Protein AF-A0A1F4PI85-F1 (afdb_monomer_lite)

pLDDT: mean 72.03, std 13.98, range [40.0, 90.88]

Foldseek 3Di:
DDWDDWDDDPFKMWTWAFPDPDPDADQQGWTWTWMAGPNDIDTQAIGGNVVVVVVLLVQLVCQLVVVAADDPVDPDDPQVVVQVPVVDDDDFWDWDQDPVRDTGIHGWDWHPCPPDVPQKIWTW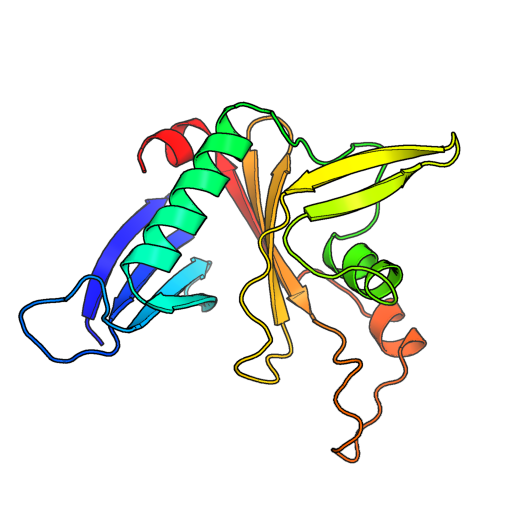GHHDQWIKIWIWGHDPPPVPPDDDPDDPVNCVVPTDTPDIDTHGSVSSVVD

Sequence (175 aa):
MKNILSLKHNNFEIIFKSESYSSQISLYDDINIILIYENTEYLLSRDCFQYNLYALRDLLNEAINNNSVFPYSIKKNIGIIWNEIVQEVVSGKLQIEQELGFIEEFILWESPGNISPNVTTTWLYNDKDNIIFEVTPNYDHYMIRQEIKMDYGKFIENYASIIKVEMPKDIAILW

Structure (mmCIF, N/CA/C/O backbone):
data_AF-A0A1F4PI85-F1
#
_entry.id   AF-A0A1F4PI85-F1
#
loop_
_atom_site.group_PDB
_atom_site.id
_atom_site.type_symbol
_atom_site.label_atom_id
_atom_site.label_alt_id
_atom_site.label_comp_id
_atom_site.label_asym_id
_atom_site.label_entity_id
_atom_site.label_seq_id
_atom_site.pdbx_PDB_ins_code
_atom_site.Cartn_x
_atom_site.Cartn_y
_atom_site.Cartn_z
_atom_site.occupancy
_atom_site.B_iso_or_equiv
_atom_site.auth_seq_id
_atom_site.auth_comp_id
_atom_site.auth_asym_id
_atom_site.auth_atom_id
_atom_site.pdbx_PDB_model_num
ATOM 1 N N . MET A 1 1 ? 4.453 -16.695 14.851 1.00 69.44 1 MET A N 1
ATOM 2 C CA . MET A 1 1 ? 4.031 -15.312 14.547 1.00 69.44 1 MET A CA 1
ATOM 3 C C . MET A 1 1 ? 2.803 -14.973 15.367 1.00 69.44 1 MET A C 1
ATOM 5 O O . MET A 1 1 ? 1.948 -15.838 15.540 1.00 69.44 1 MET A O 1
ATOM 9 N N . LYS A 1 2 ? 2.738 -13.752 15.896 1.00 77.94 2 LYS A N 1
ATOM 10 C CA . LYS A 1 2 ? 1.661 -13.286 16.780 1.00 77.94 2 LYS A CA 1
ATOM 11 C C . LYS A 1 2 ? 1.062 -11.998 16.219 1.00 77.94 2 LYS A C 1
ATOM 13 O O . LYS A 1 2 ? 1.815 -11.089 15.877 1.00 77.94 2 LYS A O 1
ATOM 18 N N . ASN A 1 3 ? -0.267 -11.918 16.159 1.00 80.56 3 ASN A N 1
ATOM 19 C CA . ASN A 1 3 ? -0.965 -10.679 15.814 1.00 80.56 3 ASN A CA 1
ATOM 20 C C . ASN A 1 3 ? -0.842 -9.702 16.988 1.00 80.56 3 ASN A C 1
ATOM 22 O O . ASN A 1 3 ? -1.133 -10.056 18.133 1.00 80.56 3 ASN A O 1
ATOM 26 N N . ILE A 1 4 ? -0.372 -8.497 16.694 1.00 82.19 4 ILE A N 1
ATOM 27 C CA . ILE A 1 4 ? -0.122 -7.438 17.674 1.00 82.19 4 ILE A CA 1
ATOM 28 C C . ILE A 1 4 ? -1.312 -6.484 17.701 1.00 82.19 4 ILE A C 1
ATOM 30 O O . ILE A 1 4 ? -1.837 -6.165 18.763 1.00 82.19 4 ILE A O 1
ATOM 34 N N . LEU A 1 5 ? -1.728 -6.058 16.510 1.00 83.50 5 LEU A N 1
ATOM 35 C CA . LEU A 1 5 ? -2.784 -5.091 16.242 1.00 83.50 5 LEU A CA 1
ATOM 36 C C . LEU A 1 5 ? -3.481 -5.509 14.948 1.00 83.50 5 LEU A C 1
ATOM 38 O O . LEU A 1 5 ? -2.832 -6.040 14.042 1.00 83.50 5 LEU A O 1
ATOM 42 N N . SER A 1 6 ? -4.784 -5.268 14.863 1.00 86.56 6 SER A N 1
ATOM 43 C CA . SER A 1 6 ? -5.575 -5.538 13.664 1.00 86.56 6 SER A CA 1
ATOM 44 C C . SER A 1 6 ? -6.663 -4.485 13.490 1.00 86.56 6 SER A C 1
ATOM 46 O O . SER A 1 6 ? -7.415 -4.232 14.433 1.00 86.56 6 SER A O 1
ATOM 48 N N . LEU A 1 7 ? -6.802 -3.945 12.283 1.00 84.12 7 LEU A N 1
ATOM 49 C CA . LEU A 1 7 ? -7.991 -3.214 11.857 1.00 84.12 7 LEU A CA 1
ATOM 50 C C . LEU A 1 7 ? -8.777 -4.083 10.907 1.00 84.12 7 LEU A C 1
ATOM 52 O O . LEU A 1 7 ? -8.270 -4.436 9.849 1.00 84.12 7 LEU A O 1
ATOM 56 N N . LYS A 1 8 ? -10.035 -4.334 11.245 1.00 86.69 8 LYS A N 1
ATOM 57 C CA . LYS A 1 8 ? -10.955 -5.052 10.379 1.00 86.69 8 LYS A CA 1
ATOM 58 C C . LYS A 1 8 ? -12.027 -4.112 9.852 1.00 86.69 8 LYS A C 1
ATOM 60 O O . LYS A 1 8 ? -12.729 -3.466 10.627 1.00 86.69 8 LYS A O 1
ATOM 65 N N . HIS A 1 9 ? -12.180 -4.094 8.539 1.00 84.75 9 HIS A N 1
ATOM 66 C CA . HIS A 1 9 ? -13.290 -3.474 7.837 1.00 84.75 9 HIS A CA 1
ATOM 67 C C . HIS A 1 9 ? -13.980 -4.532 6.967 1.00 84.75 9 HIS A C 1
ATOM 69 O O . HIS A 1 9 ? -13.388 -5.559 6.660 1.00 84.75 9 HIS A O 1
ATOM 75 N N . ASN A 1 10 ? -15.239 -4.311 6.583 1.00 82.19 10 ASN A N 1
ATOM 76 C CA . ASN A 1 10 ? -16.129 -5.325 5.991 1.00 82.19 10 ASN A CA 1
ATOM 77 C C . ASN A 1 10 ? -15.481 -6.232 4.926 1.00 82.19 10 ASN A C 1
ATOM 79 O O . ASN A 1 10 ? -15.802 -7.417 4.874 1.00 82.19 10 ASN A O 1
ATOM 83 N N . ASN A 1 11 ? -14.553 -5.690 4.129 1.00 86.06 11 ASN A N 1
ATOM 84 C CA . ASN A 1 11 ? -13.921 -6.393 3.015 1.00 86.06 11 ASN A CA 1
ATOM 85 C C . ASN A 1 11 ? -12.403 -6.593 3.166 1.00 86.06 11 ASN A C 1
ATOM 87 O O . ASN A 1 11 ? -11.806 -7.247 2.316 1.00 86.06 11 ASN A O 1
ATOM 91 N N . PHE A 1 12 ? -11.763 -6.048 4.206 1.00 89.25 12 PHE A N 1
ATOM 92 C CA . PHE A 1 12 ? -10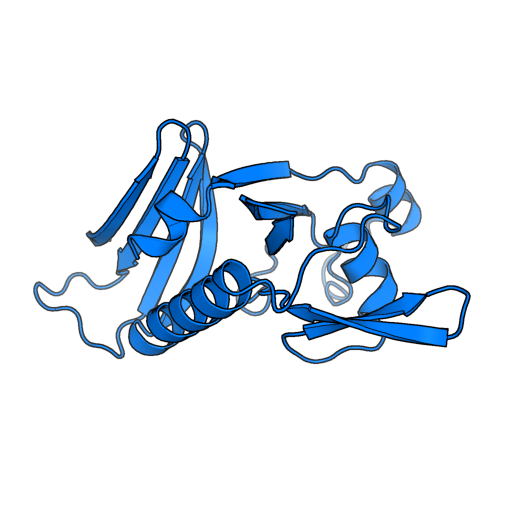.317 -6.173 4.393 1.00 89.25 12 PHE A CA 1
ATOM 93 C C . PHE A 1 12 ? -9.895 -6.126 5.864 1.00 89.25 12 PHE A C 1
ATOM 95 O O . PHE A 1 12 ? -10.607 -5.617 6.728 1.00 89.25 12 PHE A O 1
ATOM 102 N N . GLU A 1 13 ? -8.696 -6.615 6.151 1.00 90.88 13 GLU A N 1
ATOM 103 C CA . GLU A 1 13 ? -8.066 -6.484 7.460 1.00 90.88 13 GLU A CA 1
ATOM 104 C C . GLU A 1 13 ? -6.613 -6.037 7.307 1.00 90.88 13 GLU A C 1
ATOM 106 O O . GLU A 1 13 ? -5.908 -6.551 6.452 1.00 90.88 13 GLU A O 1
ATOM 111 N N . ILE A 1 14 ? -6.141 -5.101 8.124 1.00 87.19 14 ILE A N 1
ATOM 112 C CA . ILE A 1 14 ? -4.718 -4.755 8.207 1.00 87.19 14 ILE A CA 1
ATOM 113 C C . ILE A 1 14 ? -4.193 -5.266 9.541 1.00 87.19 14 ILE A C 1
ATOM 115 O O . ILE A 1 14 ? -4.725 -4.902 10.588 1.00 87.19 14 ILE A O 1
ATOM 119 N N . ILE A 1 15 ? -3.153 -6.097 9.514 1.00 89.94 15 ILE A N 1
ATOM 120 C CA . ILE A 1 15 ? -2.596 -6.769 10.690 1.00 89.94 15 ILE A CA 1
ATOM 121 C C . ILE A 1 15 ? -1.117 -6.436 10.843 1.00 89.94 15 ILE A C 1
ATOM 123 O O . ILE A 1 15 ? -0.334 -6.581 9.908 1.00 89.94 15 ILE A O 1
ATOM 127 N N . PHE A 1 16 ? -0.721 -6.102 12.067 1.00 87.81 16 PHE A N 1
ATOM 128 C CA . PHE A 1 16 ? 0.671 -6.126 12.499 1.00 87.81 16 PHE A CA 1
ATOM 129 C C . PHE A 1 16 ? 0.996 -7.523 13.021 1.00 87.81 16 PHE A C 1
ATOM 131 O O . PHE A 1 16 ? 0.460 -7.941 14.054 1.00 87.81 16 PHE A O 1
ATOM 138 N N . LYS A 1 17 ? 1.865 -8.261 12.330 1.00 89.06 17 LYS A N 1
ATOM 139 C CA . LYS A 1 17 ? 2.332 -9.585 12.755 1.00 89.06 17 LYS A CA 1
ATOM 140 C C . LYS A 1 17 ? 3.784 -9.507 13.210 1.00 89.06 17 LYS A C 1
ATOM 142 O O . LYS A 1 17 ? 4.655 -9.145 12.427 1.00 89.06 17 LYS A O 1
ATOM 147 N N . SER A 1 18 ? 4.054 -9.898 14.454 1.00 85.88 18 SER A N 1
ATOM 148 C CA . SER A 1 18 ? 5.431 -10.071 14.928 1.00 85.88 18 SER A CA 1
ATOM 149 C C . SER A 1 18 ? 5.986 -11.420 14.483 1.00 85.88 18 SER A C 1
ATOM 151 O O . SER A 1 18 ? 5.313 -12.456 14.609 1.00 85.88 18 SER A O 1
ATOM 153 N N . GLU A 1 19 ? 7.236 -11.411 14.019 1.00 78.69 19 GLU A N 1
ATOM 154 C CA . GLU A 1 19 ? 8.031 -12.626 13.810 1.00 78.69 19 GLU A CA 1
ATOM 155 C C . GLU A 1 19 ? 8.578 -13.184 15.137 1.00 78.69 19 GLU A C 1
ATOM 157 O O . GLU A 1 19 ? 8.889 -14.374 15.225 1.00 78.69 19 GLU A O 1
ATOM 162 N N . SER A 1 20 ? 8.612 -12.366 16.196 1.00 75.56 20 SER A N 1
ATOM 163 C CA . SER A 1 20 ? 9.058 -12.759 17.533 1.00 75.56 20 SER A CA 1
ATOM 164 C C . SER 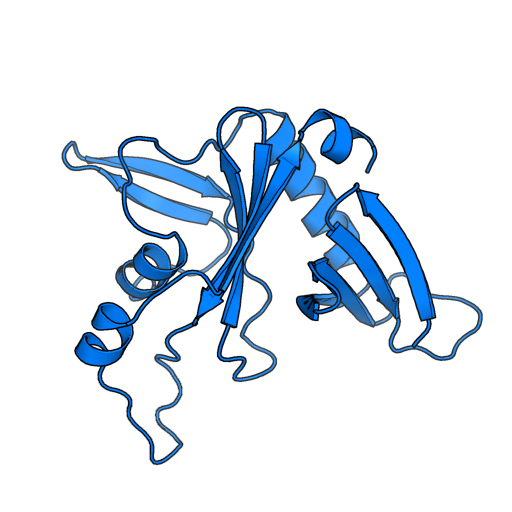A 1 20 ? 8.082 -13.729 18.210 1.00 75.56 20 SER A C 1
ATOM 166 O O . SER A 1 20 ? 6.857 -13.603 18.122 1.00 75.56 20 SER A O 1
ATOM 168 N N . TYR A 1 21 ? 8.644 -14.700 18.933 1.00 67.19 21 TYR A N 1
ATOM 169 C CA . TYR A 1 21 ? 7.909 -15.630 19.802 1.00 67.19 21 TYR A CA 1
ATOM 170 C C . TYR A 1 21 ? 7.883 -15.170 21.268 1.00 67.19 21 TYR A C 1
ATOM 172 O O . TYR A 1 21 ? 7.335 -15.867 22.124 1.00 67.19 21 TYR A O 1
ATOM 180 N N . SER A 1 22 ? 8.476 -14.010 21.567 1.00 75.62 22 SER A N 1
ATOM 181 C CA . SER A 1 22 ? 8.451 -13.419 22.903 1.00 75.62 22 SER A CA 1
ATOM 182 C C . SER A 1 22 ? 7.023 -13.052 23.321 1.00 75.62 22 SER A C 1
ATOM 184 O O . SER A 1 22 ? 6.183 -12.647 22.513 1.00 75.62 22 SER A O 1
ATOM 186 N N . SER A 1 23 ? 6.737 -13.167 24.619 1.00 72.38 23 SER A N 1
ATOM 187 C CA . SER A 1 23 ? 5.470 -12.707 25.194 1.00 72.38 23 SER A CA 1
ATOM 188 C C . SER A 1 23 ? 5.344 -11.179 25.171 1.00 72.38 23 SER A C 1
ATOM 190 O O . SER A 1 23 ? 4.223 -10.668 25.097 1.00 72.38 23 SER A O 1
ATOM 192 N N . GLN A 1 24 ? 6.480 -10.475 25.181 1.00 80.44 24 GLN A N 1
ATOM 193 C CA . GLN A 1 24 ? 6.602 -9.020 25.115 1.00 80.44 24 GLN A CA 1
ATOM 194 C C . GLN A 1 24 ? 7.237 -8.611 23.787 1.00 80.44 24 GLN A C 1
ATOM 196 O O . GLN A 1 24 ? 8.265 -9.169 23.405 1.00 80.44 24 GLN A O 1
ATOM 201 N N . ILE A 1 25 ? 6.621 -7.643 23.113 1.00 81.62 25 ILE A N 1
ATOM 202 C CA . ILE A 1 25 ? 7.111 -7.084 21.852 1.00 81.62 25 ILE A CA 1
ATOM 203 C C . ILE A 1 25 ? 7.834 -5.774 22.162 1.00 81.62 25 ILE A C 1
ATOM 205 O O . ILE A 1 25 ? 7.272 -4.894 22.818 1.00 81.62 25 ILE A O 1
ATOM 209 N N . SER A 1 26 ? 9.075 -5.662 21.703 1.00 86.38 26 SER A N 1
ATOM 210 C CA . SER A 1 26 ? 9.877 -4.442 21.756 1.00 86.38 26 SER A CA 1
ATOM 211 C C . SER A 1 26 ? 9.549 -3.521 20.579 1.00 86.38 26 SER A C 1
ATOM 213 O O . SER A 1 26 ? 9.180 -3.974 19.499 1.00 86.38 26 SER A O 1
ATOM 215 N N . LEU A 1 27 ? 9.759 -2.214 20.753 1.00 84.44 27 LEU A N 1
ATOM 216 C CA . LEU A 1 27 ? 9.673 -1.231 19.663 1.00 84.44 27 LEU A CA 1
ATOM 217 C C . LEU A 1 27 ? 10.681 -1.495 18.533 1.00 84.44 27 LEU A C 1
ATOM 219 O O . LEU A 1 27 ? 10.476 -1.038 17.412 1.00 84.44 27 LEU A O 1
ATOM 223 N N . TYR A 1 28 ? 11.750 -2.232 18.834 1.00 85.88 28 TYR A N 1
ATOM 224 C CA . TYR A 1 28 ? 12.803 -2.603 17.892 1.00 85.88 28 TYR A CA 1
ATOM 225 C C . TYR A 1 28 ? 12.612 -3.999 17.290 1.00 85.88 28 TYR A C 1
ATOM 227 O O . TYR A 1 28 ? 13.454 -4.429 16.509 1.00 85.88 28 TYR A O 1
ATOM 235 N N . ASP A 1 29 ? 11.545 -4.716 17.656 1.00 86.38 29 ASP A N 1
ATOM 236 C CA . ASP A 1 29 ? 11.270 -6.024 17.066 1.00 86.38 29 ASP A CA 1
ATOM 237 C C . ASP A 1 29 ? 10.777 -5.858 15.630 1.00 86.38 29 ASP A C 1
ATOM 239 O O . ASP A 1 29 ? 9.930 -5.004 15.355 1.00 86.38 29 ASP A O 1
ATOM 243 N N . ASP A 1 30 ? 11.258 -6.722 14.738 1.00 85.81 30 ASP A N 1
ATOM 244 C CA . ASP A 1 30 ? 10.767 -6.808 13.368 1.00 85.81 30 ASP A CA 1
ATOM 245 C C . ASP A 1 30 ? 9.308 -7.267 13.333 1.00 85.81 30 ASP A C 1
ATOM 247 O O . ASP A 1 30 ? 8.886 -8.235 13.989 1.00 85.81 30 ASP A O 1
ATOM 251 N N . ILE A 1 31 ? 8.533 -6.568 12.515 1.00 86.69 31 ILE A N 1
ATOM 252 C CA . ILE A 1 31 ? 7.128 -6.852 12.285 1.00 86.69 31 ILE A CA 1
ATOM 253 C C . ILE A 1 31 ? 6.796 -6.734 10.801 1.00 86.69 31 ILE A C 1
ATOM 255 O O . ILE A 1 31 ? 7.418 -5.985 10.046 1.00 86.69 31 ILE A O 1
ATOM 259 N N . ASN A 1 32 ? 5.745 -7.441 10.416 1.00 86.31 32 ASN A N 1
ATOM 260 C CA . ASN A 1 32 ? 5.127 -7.319 9.111 1.00 86.31 32 ASN A CA 1
ATOM 261 C C . ASN A 1 32 ? 3.800 -6.575 9.264 1.00 86.31 32 ASN A C 1
ATOM 263 O O . ASN A 1 32 ? 2.986 -6.939 10.117 1.00 86.31 32 ASN A O 1
ATOM 267 N N . ILE A 1 33 ? 3.566 -5.566 8.429 1.00 84.44 33 ILE A N 1
ATOM 268 C CA . ILE A 1 33 ? 2.227 -5.027 8.188 1.00 84.44 33 ILE A CA 1
ATOM 269 C C . ILE A 1 33 ? 1.650 -5.817 7.013 1.00 84.44 33 ILE A C 1
ATOM 271 O O . ILE A 1 33 ? 2.271 -5.901 5.954 1.00 84.44 33 ILE A O 1
ATOM 275 N N . ILE A 1 34 ? 0.481 -6.420 7.203 1.00 86.94 34 ILE A N 1
ATOM 276 C CA . ILE A 1 34 ? -0.160 -7.306 6.228 1.00 86.94 34 ILE A CA 1
ATOM 277 C C . ILE A 1 34 ? -1.574 -6.816 5.952 1.00 86.94 34 ILE A C 1
ATOM 279 O O . ILE A 1 34 ? -2.327 -6.583 6.891 1.00 86.94 34 ILE A O 1
ATOM 283 N N . LEU A 1 35 ? -1.944 -6.722 4.678 1.00 86.25 35 LEU A N 1
ATOM 284 C CA . LEU A 1 35 ? -3.321 -6.555 4.228 1.00 86.25 35 LEU A CA 1
ATOM 285 C C . LEU A 1 35 ? -3.910 -7.931 3.925 1.00 86.25 35 LEU A C 1
ATOM 287 O O . LEU A 1 35 ? -3.357 -8.687 3.134 1.00 86.25 35 LEU A O 1
ATOM 291 N N . ILE A 1 36 ? -5.042 -8.250 4.531 1.00 89.38 36 ILE A N 1
ATOM 292 C CA . ILE A 1 36 ? -5.861 -9.406 4.199 1.00 89.38 36 ILE A CA 1
ATOM 293 C C . ILE A 1 36 ? -7.052 -8.914 3.393 1.00 89.38 36 ILE A C 1
ATOM 295 O O . ILE A 1 36 ? -7.860 -8.133 3.890 1.00 89.38 36 ILE A O 1
ATOM 299 N N . TYR A 1 37 ? -7.178 -9.399 2.166 1.00 88.94 37 TYR A N 1
ATOM 300 C CA . TYR A 1 37 ? -8.310 -9.124 1.287 1.00 88.94 37 TYR A CA 1
ATOM 301 C C . TYR A 1 37 ? -8.750 -10.436 0.641 1.00 88.94 37 TYR A C 1
ATOM 303 O O . TYR A 1 37 ? -7.909 -11.186 0.147 1.00 88.94 37 TYR A O 1
ATOM 311 N N . GLU A 1 38 ? -10.044 -10.758 0.713 1.00 88.44 38 GLU A N 1
ATOM 312 C CA . GLU A 1 38 ? -10.606 -12.015 0.180 1.00 88.44 38 GLU A CA 1
ATOM 313 C C . GLU A 1 38 ? -9.844 -13.287 0.625 1.00 88.44 38 GLU A C 1
ATOM 315 O O . GLU A 1 38 ? -9.638 -14.222 -0.143 1.00 88.44 38 GLU A O 1
ATOM 320 N N . ASN A 1 39 ? -9.418 -13.334 1.894 1.00 85.94 39 ASN A N 1
ATOM 321 C CA . ASN A 1 39 ? -8.601 -14.410 2.488 1.00 85.94 39 ASN A CA 1
ATOM 322 C C . ASN A 1 39 ? -7.180 -14.564 1.909 1.00 85.94 39 ASN A C 1
ATOM 324 O O . ASN A 1 39 ? -6.522 -15.569 2.177 1.00 85.94 39 ASN A O 1
ATOM 328 N N . THR A 1 40 ? -6.692 -13.582 1.153 1.00 87.00 40 THR A N 1
ATOM 329 C CA . THR A 1 40 ? -5.311 -13.534 0.658 1.00 87.00 40 THR A CA 1
ATOM 330 C C . THR A 1 40 ? -4.510 -12.510 1.453 1.00 87.00 40 THR A C 1
ATOM 332 O O . THR A 1 40 ? -5.003 -11.415 1.716 1.00 87.00 40 THR A O 1
ATOM 335 N N . GLU A 1 41 ? -3.287 -12.869 1.846 1.00 87.19 41 GLU A N 1
ATOM 336 C CA . GLU A 1 41 ? -2.372 -11.988 2.577 1.00 87.19 41 GLU A CA 1
ATOM 337 C C . GLU A 1 41 ? -1.405 -11.282 1.620 1.00 87.19 41 GLU A C 1
ATOM 339 O O . GLU A 1 41 ? -0.721 -11.929 0.827 1.00 87.19 41 GLU A O 1
ATOM 344 N N . TYR A 1 42 ? -1.307 -9.962 1.748 1.00 83.50 42 TYR A N 1
ATOM 345 C CA . TYR A 1 42 ? -0.399 -9.104 0.996 1.00 83.50 42 TYR A CA 1
ATOM 346 C C . TYR A 1 42 ? 0.527 -8.372 1.967 1.00 83.50 42 TYR A C 1
ATOM 348 O O . TYR A 1 42 ? 0.067 -7.735 2.918 1.00 83.50 42 TYR A O 1
ATOM 356 N N . LEU A 1 43 ? 1.839 -8.462 1.745 1.00 79.31 43 LEU A N 1
ATOM 357 C CA . LEU A 1 43 ? 2.822 -7.755 2.563 1.00 79.31 43 LEU A CA 1
ATOM 358 C C . LEU A 1 43 ? 2.811 -6.264 2.209 1.00 79.31 43 LEU A C 1
ATOM 360 O O . LEU A 1 43 ? 3.163 -5.879 1.096 1.00 79.31 43 LEU A O 1
ATOM 364 N N . LEU A 1 44 ? 2.436 -5.435 3.180 1.00 76.44 44 LEU A N 1
ATOM 365 C CA . LEU A 1 44 ? 2.468 -3.982 3.061 1.00 76.44 44 LEU A CA 1
ATOM 366 C C . LEU A 1 44 ? 3.840 -3.424 3.435 1.00 76.44 44 LEU A C 1
ATOM 368 O O . LEU A 1 44 ? 4.352 -2.552 2.752 1.00 76.44 44 LEU A O 1
ATOM 372 N N . SER A 1 45 ? 4.452 -3.919 4.511 1.00 77.00 45 SER A N 1
ATOM 373 C CA . SER A 1 45 ? 5.814 -3.534 4.889 1.00 77.00 45 SER A CA 1
ATOM 374 C C . SER A 1 45 ? 6.426 -4.500 5.886 1.00 77.00 45 SER A C 1
ATOM 376 O O . SER A 1 45 ? 5.711 -5.195 6.609 1.00 77.00 45 SER A O 1
ATOM 378 N N . ARG A 1 46 ? 7.758 -4.507 5.928 1.00 79.88 46 ARG A N 1
ATOM 379 C CA . ARG A 1 46 ? 8.577 -5.223 6.895 1.00 79.88 46 ARG A CA 1
ATOM 380 C C . ARG A 1 46 ? 9.669 -4.295 7.410 1.00 79.88 46 ARG A C 1
ATOM 382 O O . ARG A 1 46 ? 10.523 -3.870 6.642 1.00 79.88 46 ARG A O 1
ATOM 389 N N . ASP A 1 47 ? 9.629 -4.019 8.703 1.00 80.44 47 ASP A N 1
ATOM 390 C CA . ASP A 1 47 ? 10.602 -3.190 9.422 1.00 80.44 47 ASP A CA 1
ATOM 391 C C . ASP A 1 47 ? 10.370 -3.381 10.930 1.00 80.44 47 ASP A C 1
ATOM 393 O O . ASP A 1 47 ? 9.414 -4.052 11.345 1.00 80.44 47 ASP A O 1
ATOM 397 N N . CYS A 1 48 ? 11.198 -2.767 11.765 1.00 85.31 48 CYS A N 1
ATOM 398 C CA . CYS A 1 48 ? 10.968 -2.741 13.195 1.00 85.31 48 CYS A CA 1
ATOM 399 C C . CYS A 1 48 ? 9.674 -1.989 13.547 1.00 85.31 48 CYS A C 1
ATOM 401 O O . CYS A 1 48 ? 9.213 -1.083 12.839 1.00 85.31 48 CYS A O 1
ATOM 403 N N . PHE A 1 49 ? 9.078 -2.378 14.672 1.00 85.12 49 PHE A N 1
ATOM 404 C CA . PHE A 1 49 ? 7.737 -1.957 15.063 1.00 85.12 49 PHE A CA 1
ATOM 405 C C . PHE A 1 49 ? 7.555 -0.442 15.087 1.00 85.12 49 PHE A C 1
ATOM 407 O O . PHE A 1 49 ? 6.589 0.063 14.514 1.00 85.12 49 PHE A O 1
ATOM 414 N N . GLN A 1 50 ? 8.491 0.294 15.683 1.00 84.62 50 GLN A N 1
ATOM 415 C CA . GLN A 1 50 ? 8.390 1.750 15.746 1.00 84.62 50 GLN A CA 1
ATOM 416 C C . GLN A 1 50 ? 8.384 2.413 14.361 1.00 84.62 50 GLN A C 1
ATOM 418 O O . GLN A 1 50 ? 7.585 3.320 14.146 1.00 84.62 50 GLN A O 1
ATOM 423 N N . TYR A 1 51 ? 9.226 1.968 13.417 1.00 80.44 51 TYR A N 1
ATOM 424 C CA . TYR A 1 51 ? 9.309 2.602 12.098 1.00 80.44 51 TYR A CA 1
ATOM 425 C C . TYR A 1 51 ? 8.049 2.332 11.295 1.00 80.44 51 TYR A C 1
ATOM 427 O O . TYR A 1 51 ? 7.456 3.267 10.767 1.00 80.44 51 TYR A O 1
ATOM 435 N N . ASN A 1 52 ? 7.586 1.084 11.287 1.00 79.88 52 ASN A N 1
ATOM 436 C CA . ASN A 1 52 ? 6.346 0.716 10.617 1.00 79.88 52 ASN A CA 1
ATOM 437 C C . ASN A 1 52 ? 5.128 1.446 11.193 1.00 79.88 52 ASN A C 1
ATOM 439 O O . ASN A 1 52 ? 4.275 1.909 10.437 1.00 79.88 52 ASN A O 1
ATOM 443 N N . LEU A 1 53 ? 5.056 1.590 12.519 1.00 81.69 53 LEU A N 1
ATOM 444 C CA . LEU A 1 53 ? 3.967 2.313 13.167 1.00 81.69 53 LEU A CA 1
ATOM 445 C C . LEU A 1 53 ? 3.988 3.806 12.816 1.00 81.69 53 LEU A C 1
ATOM 447 O O . LEU A 1 53 ? 2.951 4.357 12.452 1.00 81.69 53 LEU A O 1
ATOM 451 N N . TYR A 1 54 ? 5.149 4.462 12.911 1.00 78.94 54 TYR A N 1
ATOM 452 C CA . TYR A 1 54 ? 5.263 5.887 12.597 1.00 78.94 54 TYR A CA 1
ATOM 453 C C . TYR A 1 54 ? 5.043 6.170 11.113 1.00 78.94 54 TYR A C 1
ATOM 455 O O . TYR A 1 54 ? 4.281 7.077 10.797 1.00 78.94 54 TYR A O 1
ATOM 463 N N . ALA A 1 55 ? 5.626 5.368 10.219 1.00 75.19 55 ALA A N 1
ATOM 464 C CA . ALA A 1 55 ? 5.455 5.531 8.780 1.00 75.19 55 ALA A CA 1
ATOM 465 C C . ALA A 1 55 ? 3.983 5.408 8.373 1.00 75.19 55 ALA A C 1
ATOM 467 O O . ALA A 1 55 ? 3.470 6.278 7.674 1.00 75.19 55 ALA A O 1
ATOM 468 N N . LEU A 1 56 ? 3.282 4.375 8.858 1.00 78.19 56 LEU A N 1
ATOM 469 C CA . LEU A 1 56 ? 1.868 4.185 8.543 1.00 78.19 56 LEU A CA 1
ATOM 470 C C . LEU A 1 56 ? 1.001 5.298 9.145 1.00 78.19 56 LEU A C 1
ATOM 472 O O . LEU A 1 56 ? 0.142 5.833 8.453 1.00 78.19 56 LEU A O 1
ATOM 476 N N . ARG A 1 57 ? 1.257 5.712 10.392 1.00 81.44 57 ARG A N 1
ATOM 477 C CA . ARG A 1 57 ? 0.553 6.842 11.019 1.00 81.44 57 ARG A CA 1
ATOM 478 C C . ARG A 1 57 ? 0.727 8.137 10.225 1.00 81.44 57 ARG A C 1
ATOM 480 O O . ARG A 1 57 ? -0.255 8.827 9.968 1.00 81.44 57 ARG A O 1
ATOM 487 N N . ASP A 1 58 ? 1.962 8.499 9.895 1.00 76.94 58 ASP A N 1
ATOM 488 C CA . ASP A 1 58 ? 2.268 9.775 9.241 1.00 76.94 58 ASP A CA 1
ATOM 489 C C . ASP A 1 58 ? 1.624 9.829 7.854 1.00 76.94 58 ASP A C 1
ATOM 491 O O . ASP A 1 58 ? 0.958 10.802 7.511 1.00 76.94 58 ASP A O 1
ATOM 495 N N . LEU A 1 59 ? 1.685 8.719 7.130 1.00 72.75 59 LEU A N 1
ATOM 496 C CA . LEU A 1 59 ? 1.034 8.551 5.842 1.00 72.75 59 LEU A CA 1
ATOM 497 C C . LEU A 1 59 ? -0.497 8.605 5.915 1.00 72.75 59 LEU A C 1
ATOM 499 O O . LEU A 1 59 ? -1.123 9.294 5.109 1.00 72.75 59 LEU A O 1
ATOM 503 N N . LEU A 1 60 ? -1.118 7.916 6.879 1.00 78.44 60 LEU A N 1
ATOM 504 C CA . LEU A 1 60 ? -2.564 8.010 7.088 1.00 78.44 60 LEU A CA 1
ATOM 505 C C . LEU A 1 60 ? -2.964 9.450 7.421 1.00 78.44 60 LEU A C 1
ATOM 507 O O . LEU A 1 60 ? -3.926 9.957 6.851 1.00 78.44 60 LEU A O 1
ATOM 511 N N . ASN A 1 61 ? -2.200 10.140 8.270 1.00 79.06 61 ASN A N 1
ATOM 512 C CA . ASN A 1 61 ? -2.442 11.543 8.601 1.00 79.06 61 ASN A CA 1
ATOM 513 C C . ASN A 1 61 ? -2.333 12.456 7.377 1.00 79.06 61 ASN A C 1
ATOM 515 O O . ASN A 1 61 ? -3.181 13.330 7.186 1.00 79.06 61 ASN A O 1
ATOM 519 N N . GLU A 1 62 ? -1.313 12.286 6.543 1.00 73.62 62 GLU A N 1
ATOM 520 C CA . GLU A 1 62 ? -1.163 13.085 5.326 1.00 73.62 62 GLU A CA 1
ATOM 521 C C . GLU A 1 62 ? -2.301 12.811 4.326 1.00 73.62 62 GLU A C 1
ATOM 523 O O . GLU A 1 62 ? -2.850 13.753 3.742 1.00 73.62 62 GLU A O 1
ATOM 528 N N . ALA A 1 63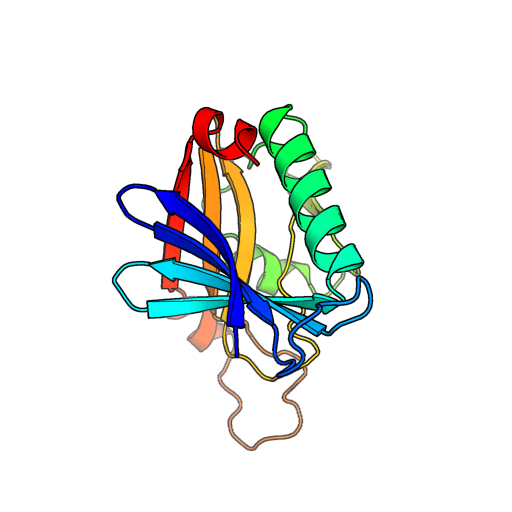 ? -2.725 11.549 4.198 1.00 72.06 63 ALA A N 1
ATOM 529 C CA . ALA A 1 63 ? -3.853 11.148 3.362 1.00 72.06 63 ALA A CA 1
ATOM 530 C C . ALA A 1 63 ? -5.199 11.697 3.878 1.00 72.06 63 ALA A C 1
ATOM 532 O O . ALA A 1 63 ? -5.988 12.237 3.099 1.00 72.06 63 ALA A O 1
ATOM 533 N N . ILE A 1 64 ? -5.458 11.627 5.188 1.00 77.50 64 ILE A N 1
ATOM 534 C CA . ILE A 1 64 ? -6.670 12.172 5.824 1.00 77.50 64 ILE A CA 1
ATOM 535 C C . ILE A 1 64 ? -6.763 13.684 5.599 1.00 77.50 64 ILE A C 1
ATOM 537 O O . ILE A 1 64 ? -7.828 14.193 5.246 1.00 77.50 64 ILE A O 1
ATOM 541 N N . ASN A 1 65 ? -5.645 14.400 5.738 1.00 77.06 65 ASN A N 1
ATOM 542 C CA . ASN A 1 65 ? -5.602 15.859 5.631 1.00 77.06 65 ASN A CA 1
ATOM 543 C C . ASN A 1 65 ? -5.600 16.389 4.184 1.00 77.06 65 ASN A C 1
ATOM 545 O O . ASN A 1 65 ? -5.406 17.583 3.981 1.00 77.06 65 ASN A O 1
ATOM 549 N N . ASN A 1 66 ? -5.860 15.541 3.178 1.00 65.62 66 ASN A N 1
ATOM 550 C CA . ASN A 1 66 ? -5.944 15.920 1.759 1.00 65.62 66 ASN A CA 1
ATOM 551 C C . ASN A 1 66 ? -4.682 16.563 1.172 1.00 65.62 66 ASN A C 1
ATOM 553 O O . ASN A 1 66 ? -4.742 17.152 0.094 1.00 65.62 66 ASN A O 1
ATOM 557 N N . ASN A 1 67 ? -3.527 16.406 1.815 1.00 60.69 67 ASN A N 1
ATOM 558 C CA . ASN A 1 67 ? -2.293 17.027 1.338 1.00 60.69 67 ASN A CA 1
ATOM 559 C C . ASN A 1 67 ? -1.738 16.360 0.064 1.00 60.69 67 ASN A C 1
ATOM 561 O O . ASN A 1 67 ? -0.770 16.853 -0.508 1.00 60.69 67 ASN A O 1
ATOM 565 N N . SER A 1 68 ? -2.312 15.237 -0.385 1.00 59.28 68 SER A N 1
ATOM 566 C CA . SER A 1 68 ? -1.826 14.473 -1.544 1.00 59.28 68 SER A CA 1
ATOM 567 C C . SER A 1 68 ? -2.935 13.631 -2.185 1.00 59.28 68 SER A C 1
ATOM 569 O O . SER A 1 68 ? -2.991 12.422 -1.979 1.00 59.28 68 SER A O 1
ATOM 571 N N . VAL A 1 69 ? -3.856 14.261 -2.920 1.00 64.44 69 VAL A N 1
ATOM 572 C CA . VAL A 1 69 ? -4.890 13.553 -3.705 1.00 64.44 69 VAL A CA 1
ATOM 573 C C . VAL A 1 69 ? -4.301 13.104 -5.043 1.00 64.44 69 VAL A C 1
ATOM 575 O O . VAL A 1 69 ? -3.623 13.887 -5.705 1.00 64.44 69 VAL A O 1
ATOM 578 N N . PHE A 1 70 ? -4.586 11.869 -5.460 1.00 67.75 70 PHE A N 1
ATOM 579 C CA . PHE A 1 70 ? -4.161 11.357 -6.756 1.00 67.75 70 PHE A CA 1
ATOM 580 C C . PHE A 1 70 ? -4.787 12.185 -7.896 1.00 67.75 70 PHE A C 1
ATOM 582 O O . PHE A 1 70 ? -6.007 12.395 -7.904 1.00 67.75 70 PHE A O 1
ATOM 589 N N . PRO A 1 71 ? -3.995 12.668 -8.866 1.00 65.19 71 PRO A N 1
ATOM 590 C CA . PRO A 1 71 ? -4.498 13.566 -9.897 1.00 65.19 71 PRO A CA 1
ATOM 591 C C . PRO A 1 71 ? -5.494 12.859 -10.818 1.00 65.19 71 PRO A C 1
ATOM 593 O O . PRO A 1 71 ? -5.177 11.862 -11.461 1.00 65.19 71 PRO A O 1
ATOM 596 N N . TYR A 1 72 ? -6.697 13.415 -10.962 1.00 63.62 72 TYR A N 1
ATOM 597 C CA . TYR A 1 72 ? -7.740 12.856 -11.836 1.00 63.62 72 TYR A CA 1
ATOM 598 C C . TYR A 1 72 ? -7.355 12.846 -13.328 1.00 63.62 72 TYR A C 1
ATOM 600 O O . TYR A 1 72 ? -7.977 12.147 -14.132 1.00 63.62 72 TYR A O 1
ATOM 608 N N . SER A 1 73 ? -6.369 13.661 -13.715 1.00 57.41 73 SER A N 1
ATOM 609 C CA . SER A 1 73 ? -5.804 13.720 -15.066 1.00 57.41 73 SER A CA 1
ATOM 610 C C . SER A 1 73 ? -5.035 12.444 -15.417 1.00 57.41 73 SER A C 1
ATOM 612 O O . SER A 1 73 ? -4.921 12.092 -16.595 1.00 57.41 73 SER A O 1
ATOM 614 N N . ILE A 1 74 ? -4.560 11.714 -14.408 1.00 62.69 74 ILE A N 1
ATOM 615 C CA . ILE A 1 74 ? -3.784 10.497 -14.576 1.00 62.69 74 ILE A CA 1
ATOM 616 C C . ILE A 1 74 ? -4.727 9.305 -14.728 1.00 62.69 74 ILE A C 1
ATOM 618 O O . ILE A 1 74 ? -5.453 8.919 -13.817 1.00 62.69 74 ILE A O 1
ATOM 622 N N . LYS A 1 75 ? -4.689 8.692 -15.914 1.00 66.31 75 LYS A N 1
ATOM 623 C CA . LYS A 1 75 ? -5.513 7.523 -16.274 1.00 66.31 75 LYS A CA 1
ATOM 624 C C . LYS A 1 75 ? -4.748 6.195 -16.255 1.00 66.31 75 LYS A C 1
ATOM 626 O O . LYS A 1 75 ? -5.277 5.187 -16.715 1.00 66.31 75 LYS A O 1
ATOM 631 N N . LYS A 1 76 ? -3.497 6.197 -15.787 1.00 69.06 76 LYS A N 1
ATOM 632 C CA . LYS A 1 76 ? -2.634 5.010 -15.703 1.00 69.06 76 LYS A CA 1
ATOM 633 C C . LYS A 1 76 ? -2.624 4.458 -14.274 1.00 69.06 76 LYS A C 1
ATOM 635 O O . LYS A 1 76 ? -2.765 5.223 -13.325 1.00 69.06 76 LYS A O 1
ATOM 640 N N . ASN A 1 77 ? -2.424 3.146 -14.126 1.00 73.00 77 ASN A N 1
ATOM 641 C CA . ASN A 1 77 ? -2.228 2.523 -12.812 1.00 73.00 77 ASN A CA 1
ATOM 642 C C . ASN A 1 77 ? -0.930 3.023 -12.173 1.00 73.00 77 ASN A C 1
ATOM 644 O O . ASN A 1 77 ? 0.068 3.215 -12.871 1.00 73.00 77 ASN A O 1
ATOM 648 N N . ILE A 1 78 ? -0.919 3.175 -10.849 1.00 73.81 78 ILE A N 1
ATOM 649 C CA . ILE A 1 78 ? 0.208 3.785 -10.135 1.00 73.81 78 ILE A CA 1
ATOM 650 C C . ILE A 1 78 ? 1.525 3.046 -10.368 1.00 73.81 78 ILE A C 1
ATOM 652 O O . ILE A 1 78 ? 2.552 3.674 -10.601 1.00 73.81 78 ILE A O 1
ATOM 656 N N . GLY A 1 79 ? 1.505 1.714 -10.401 1.00 72.81 79 GLY A N 1
ATOM 657 C CA . GLY A 1 79 ? 2.735 0.976 -10.643 1.00 72.81 79 GLY A CA 1
ATOM 658 C C . GLY A 1 79 ? 3.182 1.007 -12.111 1.00 72.81 79 GLY A C 1
ATOM 659 O O . GLY A 1 79 ? 4.364 0.824 -12.356 1.00 72.81 79 GLY A O 1
ATOM 660 N N . ILE A 1 80 ? 2.316 1.304 -13.095 1.00 74.81 80 ILE A N 1
ATOM 661 C CA . ILE A 1 80 ? 2.787 1.620 -14.463 1.00 74.81 80 ILE A CA 1
ATOM 662 C C . ILE A 1 80 ? 3.625 2.886 -14.408 1.00 74.81 80 ILE A C 1
ATOM 664 O O . ILE A 1 80 ? 4.741 2.911 -14.911 1.00 74.81 80 ILE A O 1
ATOM 668 N N . ILE A 1 81 ? 3.084 3.912 -13.757 1.00 74.25 81 ILE A N 1
ATOM 669 C CA . ILE A 1 81 ? 3.749 5.201 -13.620 1.00 74.25 81 ILE A CA 1
ATOM 670 C C . ILE A 1 81 ? 5.078 5.027 -12.886 1.00 74.25 81 ILE A C 1
ATOM 672 O O . ILE A 1 81 ? 6.094 5.533 -13.343 1.00 74.25 81 ILE A O 1
ATOM 676 N N . TRP A 1 82 ? 5.094 4.257 -11.798 1.00 71.62 82 TRP A N 1
ATOM 677 C CA . TRP A 1 82 ? 6.319 3.902 -11.088 1.00 71.62 82 TRP A CA 1
ATOM 678 C C . TRP A 1 82 ? 7.345 3.251 -12.021 1.00 71.62 82 TRP A C 1
ATOM 680 O O . TRP A 1 82 ? 8.449 3.758 -12.174 1.00 71.62 82 TRP A O 1
ATOM 690 N N . ASN A 1 83 ? 6.966 2.188 -12.732 1.00 67.31 83 ASN A N 1
ATOM 691 C CA . ASN A 1 83 ? 7.875 1.493 -13.647 1.00 67.31 83 ASN A CA 1
ATOM 692 C C . ASN A 1 83 ? 8.320 2.358 -14.853 1.00 67.31 83 ASN A C 1
ATOM 694 O O . ASN A 1 83 ? 9.331 2.048 -15.480 1.00 67.31 83 ASN A O 1
ATOM 698 N N . GLU A 1 84 ? 7.578 3.412 -15.211 1.00 69.00 84 GLU A N 1
ATOM 699 C CA . GLU A 1 84 ? 7.960 4.391 -16.242 1.00 69.00 84 GLU A CA 1
ATOM 700 C C . GLU A 1 84 ? 8.898 5.491 -15.689 1.00 69.00 84 GLU A C 1
ATOM 702 O O . GLU A 1 84 ? 9.833 5.886 -16.384 1.00 69.00 84 GLU A O 1
ATOM 707 N N . ILE A 1 85 ? 8.683 5.967 -14.452 1.00 63.44 85 ILE A N 1
ATOM 708 C CA . ILE A 1 85 ? 9.371 7.133 -13.847 1.00 63.44 85 ILE A CA 1
ATOM 709 C C . ILE A 1 85 ? 10.629 6.754 -13.040 1.00 63.44 85 ILE A C 1
ATOM 711 O O . ILE A 1 85 ? 11.579 7.532 -12.952 1.00 63.44 85 ILE A O 1
ATOM 715 N N . VAL A 1 86 ? 10.699 5.550 -12.467 1.00 54.19 86 VAL A N 1
ATOM 716 C CA . VAL A 1 86 ? 11.768 5.118 -11.531 1.00 54.19 86 VAL A CA 1
ATOM 717 C C . VAL A 1 86 ? 13.133 4.917 -12.183 1.00 54.19 86 VAL A C 1
ATOM 719 O O . VAL A 1 86 ? 14.112 4.635 -11.495 1.00 54.19 86 VAL A O 1
ATOM 722 N N . GLN A 1 87 ? 13.272 5.174 -13.485 1.00 50.84 87 GLN A N 1
ATOM 723 C CA . GLN A 1 87 ? 14.612 5.413 -14.018 1.00 50.84 87 GLN A CA 1
ATOM 724 C C . GLN A 1 87 ? 15.308 6.611 -13.332 1.00 50.84 87 GLN A C 1
ATOM 726 O O . GLN A 1 87 ? 16.533 6.686 -13.403 1.00 50.84 87 GLN A O 1
ATOM 731 N N . GLU A 1 88 ? 14.579 7.494 -12.620 1.00 44.16 88 GLU A N 1
ATOM 732 C CA . GLU A 1 88 ? 15.148 8.743 -12.084 1.00 44.16 88 GLU A CA 1
ATOM 733 C C . GLU A 1 88 ? 14.856 9.093 -10.602 1.00 44.16 88 GLU A C 1
ATOM 735 O O . GLU A 1 88 ? 15.437 10.059 -10.108 1.00 44.16 88 GLU A O 1
ATOM 740 N N . VAL A 1 89 ? 14.043 8.344 -9.837 1.00 42.84 89 VAL A N 1
ATOM 741 C CA . VAL A 1 89 ? 13.599 8.792 -8.488 1.00 42.84 89 VAL A CA 1
ATOM 742 C C . VAL A 1 89 ? 14.066 7.886 -7.342 1.00 42.84 89 VAL A C 1
ATOM 744 O O . VAL A 1 89 ? 13.814 6.685 -7.325 1.00 42.84 89 VAL A O 1
ATOM 747 N N . VAL A 1 90 ? 14.693 8.497 -6.327 1.00 42.94 90 VAL A N 1
ATOM 748 C CA . VAL A 1 90 ? 14.999 7.887 -5.023 1.00 42.94 90 VAL A CA 1
ATOM 749 C C . VAL A 1 90 ? 14.115 8.529 -3.944 1.00 42.94 90 VAL A C 1
ATOM 751 O O . VAL A 1 90 ? 14.224 9.722 -3.677 1.00 42.94 90 VAL A O 1
ATOM 754 N N . SER A 1 91 ? 13.328 7.684 -3.267 1.00 50.88 91 SER A N 1
ATOM 755 C CA . SER A 1 91 ? 12.572 7.889 -2.012 1.00 50.88 91 SER A CA 1
ATOM 756 C C . SER A 1 91 ? 11.177 8.551 -2.048 1.00 50.88 91 SER A C 1
ATOM 758 O O . SER A 1 91 ? 11.025 9.717 -2.390 1.00 50.88 91 SER A O 1
ATOM 760 N N . GLY A 1 92 ? 10.178 7.792 -1.559 1.00 53.22 92 GLY A N 1
ATOM 761 C CA . GLY A 1 92 ? 9.023 8.191 -0.721 1.00 53.22 92 GLY A CA 1
ATOM 762 C C . GLY A 1 92 ? 7.940 9.121 -1.283 1.00 53.22 92 GLY A C 1
ATOM 763 O O . GLY A 1 92 ? 6.818 9.137 -0.775 1.00 53.22 92 GLY A O 1
ATOM 764 N N . LYS A 1 93 ? 8.249 9.907 -2.309 1.00 55.22 93 LYS A N 1
ATOM 765 C CA . LYS A 1 93 ? 7.318 10.819 -2.970 1.00 55.22 93 LYS A CA 1
ATOM 766 C C . LYS A 1 93 ? 7.498 10.681 -4.468 1.00 55.22 93 LYS A C 1
ATOM 768 O O . LYS A 1 93 ? 8.618 10.769 -4.969 1.00 55.22 93 LYS A O 1
ATOM 773 N N . LEU A 1 94 ? 6.397 10.461 -5.175 1.00 59.75 94 LEU A N 1
ATOM 774 C CA . LEU A 1 94 ? 6.409 10.456 -6.627 1.00 59.75 94 LEU A CA 1
ATOM 775 C C . LEU A 1 94 ? 6.091 11.872 -7.106 1.00 59.75 94 LEU A C 1
ATOM 777 O O . LEU A 1 94 ? 5.091 12.470 -6.707 1.00 59.75 94 LEU A O 1
ATOM 781 N N . GLN A 1 95 ? 6.989 12.409 -7.922 1.00 58.78 95 GLN A N 1
ATOM 782 C CA . GLN A 1 95 ? 6.833 13.687 -8.597 1.00 58.78 95 GLN A CA 1
ATOM 783 C C . GLN A 1 95 ? 6.455 13.404 -10.048 1.00 58.78 95 GLN A C 1
ATOM 785 O O . GLN A 1 95 ? 7.201 12.725 -10.753 1.00 58.78 95 GLN A O 1
ATOM 790 N N . ILE A 1 96 ? 5.295 13.892 -10.489 1.00 58.50 96 ILE A N 1
ATOM 791 C CA . ILE A 1 96 ? 4.872 13.779 -11.891 1.00 58.50 96 ILE A CA 1
ATOM 792 C C . ILE A 1 96 ? 4.819 15.168 -12.500 1.00 58.50 96 ILE A C 1
ATOM 794 O O . ILE A 1 96 ? 4.093 16.035 -12.016 1.00 58.50 96 ILE A O 1
ATOM 798 N N . GLU A 1 97 ? 5.561 15.353 -13.587 1.00 52.78 97 GLU A N 1
ATOM 799 C CA . GLU A 1 97 ? 5.444 16.528 -14.439 1.00 52.78 97 GLU A CA 1
ATOM 800 C C . GLU A 1 97 ? 4.247 16.356 -15.387 1.00 52.78 97 GLU A C 1
ATOM 802 O O . GLU A 1 97 ? 4.184 15.413 -16.179 1.00 52.78 97 GLU A O 1
ATOM 807 N N . GLN A 1 98 ? 3.261 17.249 -15.295 1.00 55.88 98 GLN A N 1
ATOM 808 C CA . GLN A 1 98 ? 2.153 17.302 -16.254 1.00 55.88 98 GLN A CA 1
ATOM 809 C C . GLN A 1 98 ? 2.565 18.040 -17.542 1.00 55.88 98 GLN A C 1
ATOM 811 O O . GLN A 1 98 ? 3.530 18.796 -17.545 1.00 55.88 98 GLN A O 1
ATOM 816 N N . GLU A 1 99 ? 1.778 17.912 -18.621 1.00 45.44 99 GLU A N 1
ATOM 817 C CA . GLU A 1 99 ? 2.014 18.537 -19.948 1.00 45.44 99 GLU A CA 1
ATOM 818 C C . GLU A 1 99 ? 2.245 20.067 -19.923 1.00 45.44 99 GLU A C 1
ATOM 820 O O . GLU A 1 99 ? 2.694 20.651 -20.907 1.00 45.44 99 GLU A O 1
ATOM 825 N N . LEU A 1 100 ? 1.944 20.726 -18.801 1.00 44.72 100 LEU A N 1
ATOM 826 C CA . LEU A 1 100 ? 2.121 22.160 -18.569 1.00 44.72 100 LEU A CA 1
ATOM 827 C C . LEU A 1 100 ? 3.339 22.508 -17.683 1.00 44.72 100 LEU A C 1
ATOM 829 O O . LEU A 1 100 ? 3.489 23.669 -17.306 1.00 44.72 100 LEU A O 1
ATOM 833 N N . GLY A 1 101 ? 4.192 21.539 -17.336 1.00 40.00 101 GLY A N 1
ATOM 834 C CA . GLY A 1 101 ? 5.388 21.739 -16.504 1.00 40.00 101 GLY A CA 1
ATOM 835 C C . GLY A 1 101 ? 5.112 21.859 -15.000 1.00 40.00 101 GLY A C 1
ATOM 836 O O . GLY A 1 101 ? 5.975 22.299 -14.242 1.00 40.00 101 GLY A O 1
ATOM 837 N N . PHE A 1 102 ? 3.904 21.508 -14.544 1.00 41.22 102 PHE A N 1
ATOM 838 C CA . PHE A 1 102 ? 3.594 21.444 -13.115 1.00 41.22 102 PHE A CA 1
ATOM 839 C C . PHE A 1 102 ? 4.053 20.105 -12.549 1.00 41.22 102 PHE A C 1
ATOM 841 O O . PHE A 1 102 ? 3.639 19.060 -13.047 1.00 41.22 102 PHE A O 1
ATOM 848 N N . ILE A 1 103 ? 4.874 20.158 -11.500 1.00 50.78 103 ILE A N 1
ATOM 849 C CA . ILE A 1 103 ? 5.245 18.992 -10.700 1.00 50.78 103 ILE A CA 1
ATOM 850 C C . ILE A 1 103 ? 4.200 18.843 -9.599 1.00 50.78 103 ILE A C 1
ATOM 852 O O . ILE A 1 103 ? 4.109 19.690 -8.708 1.00 50.78 103 ILE A O 1
ATOM 856 N N . GLU A 1 104 ? 3.410 17.777 -9.657 1.00 54.62 104 GLU A N 1
ATOM 857 C CA . GLU A 1 104 ? 2.559 17.379 -8.539 1.00 54.62 104 GLU A CA 1
ATOM 858 C C . GLU A 1 104 ? 3.304 16.342 -7.699 1.00 54.62 104 GLU A C 1
ATOM 860 O O . GLU A 1 104 ? 3.716 15.294 -8.201 1.00 54.62 104 GLU A O 1
ATOM 865 N N . GLU A 1 105 ? 3.507 16.659 -6.418 1.00 53.00 105 GLU A N 1
ATOM 866 C CA . GLU A 1 105 ? 4.017 15.707 -5.437 1.00 53.00 105 GLU A CA 1
ATOM 867 C C . GLU A 1 105 ? 2.845 14.941 -4.834 1.00 53.00 105 GLU A C 1
ATOM 869 O O . GLU A 1 105 ? 1.891 15.542 -4.332 1.00 53.00 105 GLU A O 1
ATOM 874 N N . PHE A 1 106 ? 2.938 13.620 -4.804 1.00 61.72 106 PHE A N 1
ATOM 875 C CA . PHE A 1 106 ? 2.054 12.821 -3.971 1.00 61.72 106 PHE A CA 1
ATOM 876 C C . PHE A 1 106 ? 2.846 11.760 -3.223 1.00 61.72 106 PHE A C 1
ATOM 878 O O . PHE A 1 106 ? 3.854 11.221 -3.693 1.00 61.72 106 PHE A O 1
ATOM 885 N N . ILE A 1 107 ? 2.393 11.512 -1.999 1.00 55.09 107 ILE A N 1
ATOM 886 C CA . ILE A 1 107 ? 3.006 10.530 -1.120 1.00 55.09 107 ILE A CA 1
ATOM 887 C C . ILE A 1 107 ? 2.705 9.156 -1.682 1.00 55.09 107 ILE A C 1
ATOM 889 O O . ILE A 1 107 ? 1.552 8.794 -1.916 1.00 55.09 107 ILE A O 1
ATOM 893 N N . LEU A 1 108 ? 3.779 8.415 -1.896 1.00 60.06 108 LEU A N 1
ATOM 894 C CA . LEU A 1 108 ? 3.736 7.058 -2.375 1.00 60.06 108 LEU A CA 1
ATOM 895 C C . LEU A 1 108 ? 4.529 6.235 -1.380 1.00 60.06 108 LEU A C 1
ATOM 897 O O . LEU A 1 108 ? 5.758 6.277 -1.354 1.00 60.06 108 LEU A O 1
ATOM 901 N N . TRP A 1 109 ? 3.821 5.508 -0.528 1.00 61.28 109 TRP A N 1
ATOM 902 C CA . TRP A 1 109 ? 4.490 4.516 0.291 1.00 61.28 109 TRP A CA 1
ATOM 903 C C . TRP A 1 109 ? 4.566 3.217 -0.472 1.00 61.28 109 TRP A C 1
ATOM 905 O O . TRP A 1 109 ? 3.560 2.557 -0.720 1.00 61.28 109 TRP A O 1
ATOM 915 N N . GLU A 1 110 ? 5.791 2.922 -0.875 1.00 60.6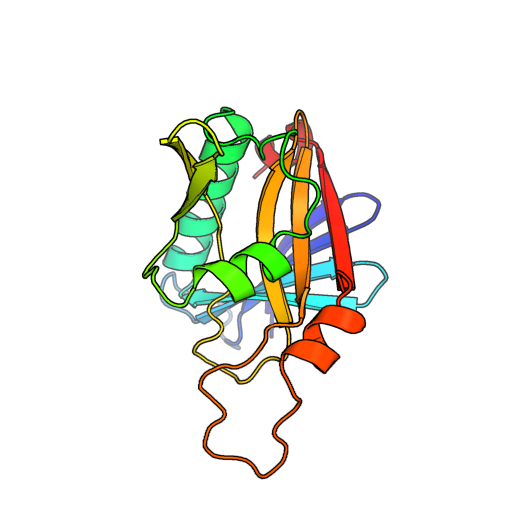9 110 GLU A N 1
ATOM 916 C CA . GLU A 1 110 ? 6.202 1.647 -1.416 1.00 60.69 110 GLU A CA 1
ATOM 917 C C . GLU A 1 110 ? 6.578 0.732 -0.248 1.00 60.69 110 GLU A C 1
ATOM 919 O O . GLU A 1 110 ? 7.425 1.065 0.588 1.00 60.69 110 GLU A O 1
ATOM 924 N N . SER A 1 111 ? 5.970 -0.453 -0.211 1.00 57.38 111 SER A N 1
ATOM 925 C CA . SER A 1 111 ? 6.491 -1.567 0.583 1.00 57.38 111 SER A CA 1
ATOM 926 C C . SER A 1 111 ? 7.970 -1.770 0.238 1.00 57.38 111 SER A C 1
ATOM 928 O O . SER A 1 111 ? 8.241 -1.860 -0.957 1.00 57.38 111 SER A O 1
ATOM 930 N N . PRO A 1 112 ? 8.923 -1.897 1.183 1.00 53.03 112 PRO A N 1
ATOM 931 C CA . PRO A 1 112 ? 10.333 -2.075 0.846 1.00 53.03 112 PRO A CA 1
ATOM 932 C C . PRO A 1 112 ? 10.529 -3.318 -0.036 1.00 53.03 112 PRO A C 1
ATOM 934 O O . PRO A 1 112 ? 10.700 -4.436 0.451 1.00 53.03 112 PRO A O 1
ATOM 937 N N . GLY A 1 113 ? 10.559 -3.111 -1.356 1.00 42.53 113 GLY A N 1
ATOM 938 C CA . GLY A 1 113 ? 10.866 -4.121 -2.371 1.00 42.53 113 GLY A CA 1
ATOM 939 C C . GLY A 1 113 ? 12.315 -4.608 -2.286 1.00 42.53 113 GLY A C 1
ATOM 940 O O . GLY A 1 113 ? 12.729 -5.491 -3.025 1.00 42.53 113 GLY A O 1
ATOM 941 N N . ASN A 1 114 ? 13.091 -4.065 -1.345 1.00 41.38 114 ASN A N 1
ATOM 942 C CA . ASN A 1 114 ? 14.525 -4.280 -1.208 1.00 41.38 114 ASN A CA 1
ATOM 943 C C . ASN A 1 114 ? 14.904 -5.518 -0.373 1.00 41.38 114 ASN A C 1
ATOM 945 O O . ASN A 1 114 ? 16.093 -5.789 -0.223 1.00 41.38 114 ASN A O 1
ATOM 949 N N . ILE A 1 115 ? 13.945 -6.274 0.187 1.00 42.78 115 ILE A N 1
ATOM 950 C CA . ILE A 1 115 ? 14.244 -7.448 1.048 1.00 42.78 115 ILE A CA 1
ATOM 951 C C . ILE A 1 115 ? 13.755 -8.783 0.443 1.00 42.78 115 ILE A C 1
ATOM 953 O O . ILE A 1 115 ? 14.059 -9.869 0.941 1.00 42.78 115 ILE A O 1
ATOM 957 N N . SER A 1 116 ? 13.082 -8.759 -0.704 1.00 40.22 116 SER A N 1
ATOM 958 C CA . SER A 1 116 ? 12.892 -9.951 -1.537 1.00 40.22 116 SER A CA 1
ATOM 959 C C . SER A 1 116 ? 12.551 -9.540 -2.960 1.00 40.22 116 SER A C 1
ATOM 961 O O . SER A 1 116 ? 11.931 -8.493 -3.116 1.00 40.22 116 SER A O 1
ATOM 963 N N . PRO A 1 117 ? 12.884 -10.357 -3.977 1.00 46.84 117 PRO A N 1
ATOM 964 C CA . PRO A 1 117 ? 12.452 -10.178 -5.365 1.00 46.84 117 PRO A CA 1
ATOM 965 C C . PRO A 1 117 ? 10.941 -10.440 -5.482 1.00 46.84 117 PRO A C 1
ATOM 967 O O . PRO A 1 117 ? 10.483 -11.327 -6.204 1.00 46.84 117 PRO A O 1
ATOM 970 N N . ASN A 1 118 ? 10.150 -9.739 -4.676 1.00 51.94 118 ASN A N 1
ATOM 971 C CA . ASN A 1 118 ? 8.717 -9.857 -4.671 1.00 51.94 118 ASN A CA 1
ATOM 972 C C . ASN A 1 118 ? 8.240 -9.205 -5.959 1.00 51.94 118 ASN A C 1
ATOM 974 O O . ASN A 1 118 ? 8.446 -8.020 -6.201 1.00 51.94 118 ASN A O 1
ATOM 978 N N . VAL A 1 119 ? 7.577 -10.020 -6.771 1.00 60.25 119 VAL A N 1
ATOM 979 C CA . VAL A 1 119 ? 6.960 -9.686 -8.060 1.00 60.25 119 VAL A CA 1
ATOM 980 C C . VAL A 1 119 ? 5.910 -8.575 -7.921 1.00 60.25 119 VAL A C 1
ATOM 982 O O . VAL A 1 119 ? 5.293 -8.200 -8.906 1.00 60.25 119 VAL A O 1
ATOM 985 N N . THR A 1 120 ? 5.672 -8.050 -6.717 1.00 67.56 120 THR A N 1
ATOM 986 C CA . THR A 1 120 ? 4.592 -7.129 -6.396 1.00 67.56 120 THR A CA 1
ATOM 987 C C . THR A 1 120 ? 5.045 -6.017 -5.459 1.00 67.56 120 THR A C 1
ATOM 989 O O . THR A 1 120 ? 5.721 -6.296 -4.467 1.00 67.56 120 THR A O 1
ATOM 992 N N . THR A 1 121 ? 4.577 -4.801 -5.714 1.00 74.44 121 THR A N 1
ATOM 993 C CA . THR A 1 121 ? 4.729 -3.636 -4.839 1.00 74.44 121 THR A CA 1
ATOM 994 C C . THR A 1 121 ? 3.362 -3.202 -4.334 1.00 74.44 121 THR A C 1
ATOM 996 O O . THR A 1 121 ? 2.390 -3.201 -5.094 1.00 74.44 121 THR A O 1
ATOM 999 N N . THR A 1 122 ? 3.289 -2.823 -3.058 1.00 74.50 122 THR A N 1
ATOM 1000 C CA . THR A 1 122 ? 2.090 -2.192 -2.505 1.00 74.50 122 THR A CA 1
ATOM 1001 C C . THR A 1 122 ? 2.245 -0.680 -2.453 1.00 74.50 122 THR A C 1
ATOM 1003 O O . THR A 1 122 ? 3.298 -0.178 -2.068 1.00 74.50 122 THR A O 1
ATOM 1006 N N . TRP A 1 123 ? 1.167 0.012 -2.800 1.00 76.56 123 TRP A N 1
ATOM 1007 C CA . TRP A 1 123 ? 1.014 1.455 -2.846 1.00 76.56 123 TRP A CA 1
ATOM 1008 C C . TRP A 1 123 ? -0.074 1.892 -1.882 1.00 76.56 123 TRP A C 1
ATOM 1010 O O . TRP A 1 123 ? -1.105 1.222 -1.756 1.00 76.56 123 TRP A O 1
ATOM 1020 N N . LEU A 1 124 ? 0.121 3.061 -1.281 1.00 76.19 124 LEU A N 1
ATOM 1021 C CA . LEU A 1 124 ? -0.941 3.782 -0.600 1.00 76.19 124 LEU A CA 1
ATOM 1022 C C . LEU A 1 124 ? -1.011 5.227 -1.079 1.00 76.19 124 LEU A C 1
ATOM 1024 O O . LEU A 1 124 ? 0.005 5.917 -1.093 1.00 76.19 124 LEU A O 1
ATOM 1028 N N . TYR A 1 125 ? -2.210 5.666 -1.460 1.00 75.81 125 TYR A N 1
ATOM 1029 C CA . TYR A 1 125 ? -2.484 7.032 -1.909 1.00 75.81 125 TYR A CA 1
ATOM 1030 C C . TYR A 1 125 ? -3.926 7.444 -1.586 1.00 75.81 125 TYR A C 1
ATOM 1032 O O . TYR A 1 125 ? -4.772 6.603 -1.298 1.00 75.81 125 TYR A O 1
ATOM 1040 N N . ASN A 1 126 ? -4.228 8.742 -1.616 1.00 75.56 126 ASN A N 1
ATOM 1041 C CA . ASN A 1 126 ? -5.581 9.259 -1.393 1.00 75.56 126 ASN A CA 1
ATOM 1042 C C . ASN A 1 126 ? -6.295 9.471 -2.737 1.00 75.56 126 ASN A C 1
ATOM 1044 O O . ASN A 1 126 ? -5.746 10.108 -3.633 1.00 75.56 126 ASN A O 1
ATOM 1048 N N . ASP A 1 127 ? -7.523 8.985 -2.868 1.00 76.81 127 ASP A N 1
ATOM 1049 C CA . ASP A 1 127 ? -8.430 9.280 -3.977 1.00 76.81 127 ASP A CA 1
ATOM 1050 C C . ASP A 1 127 ? -9.738 9.841 -3.409 1.00 76.81 127 ASP A C 1
ATOM 1052 O O . ASP A 1 127 ? -10.582 9.119 -2.871 1.00 76.81 127 ASP A O 1
ATOM 1056 N N . LYS A 1 128 ? -9.895 11.165 -3.519 1.00 79.25 128 LYS A N 1
ATOM 1057 C CA . LYS A 1 128 ? -11.037 11.934 -2.998 1.00 79.25 128 LYS A CA 1
ATOM 1058 C C . LYS A 1 128 ? -11.272 11.708 -1.506 1.00 79.25 128 LYS A C 1
ATOM 1060 O O . LYS A 1 128 ? -10.604 12.351 -0.708 1.00 79.25 128 LYS A O 1
ATOM 1065 N N . ASP A 1 129 ? -12.224 10.852 -1.138 1.00 79.19 129 ASP A N 1
ATOM 1066 C CA . ASP A 1 129 ? -12.647 10.564 0.241 1.00 79.19 129 ASP A CA 1
ATOM 1067 C C . ASP A 1 129 ? -12.123 9.216 0.757 1.00 79.19 129 ASP A C 1
ATOM 1069 O O . ASP A 1 129 ? -12.379 8.846 1.905 1.00 79.19 129 ASP A O 1
ATOM 1073 N N . ASN A 1 130 ? -11.356 8.505 -0.072 1.00 82.94 130 ASN A N 1
ATOM 1074 C CA . ASN A 1 130 ? -10.844 7.176 0.215 1.00 82.94 130 ASN A CA 1
ATOM 1075 C C . ASN A 1 130 ? -9.316 7.169 0.231 1.00 82.94 130 ASN A C 1
ATOM 1077 O O . ASN A 1 130 ? -8.652 7.801 -0.585 1.00 82.94 130 ASN A O 1
ATOM 1081 N N . ILE A 1 131 ? -8.756 6.382 1.136 1.00 83.56 131 ILE A N 1
ATOM 1082 C CA . ILE A 1 131 ? -7.372 5.935 1.081 1.00 83.56 131 ILE A CA 1
ATOM 1083 C C . ILE A 1 131 ? -7.354 4.628 0.298 1.00 83.56 131 ILE A C 1
ATOM 1085 O O . ILE A 1 131 ? -8.051 3.677 0.641 1.00 83.56 131 ILE A O 1
ATOM 1089 N N . ILE A 1 132 ? -6.571 4.579 -0.765 1.00 85.00 132 ILE A N 1
ATOM 1090 C CA . ILE A 1 132 ? -6.448 3.418 -1.630 1.00 85.00 132 ILE A CA 1
ATOM 1091 C C . ILE A 1 132 ? -5.212 2.627 -1.230 1.00 85.00 132 ILE A C 1
ATOM 1093 O O . ILE A 1 132 ? -4.114 3.176 -1.213 1.00 85.00 132 ILE A O 1
ATOM 1097 N N . PHE A 1 133 ? -5.389 1.331 -0.985 1.00 82.19 133 PHE A N 1
ATOM 1098 C CA . PHE A 1 133 ? -4.310 0.350 -1.013 1.00 82.19 133 PHE A CA 1
ATOM 1099 C C . PHE A 1 133 ? -4.329 -0.335 -2.373 1.00 82.19 133 PHE A C 1
ATOM 1101 O O . PHE A 1 133 ? -5.324 -0.960 -2.742 1.00 82.19 133 PHE A O 1
ATOM 1108 N N . GLU A 1 134 ? -3.241 -0.246 -3.121 1.00 84.19 134 GLU A N 1
ATOM 1109 C CA . GLU A 1 134 ? -3.125 -0.912 -4.414 1.00 84.19 134 GLU A CA 1
ATOM 1110 C C . GLU A 1 134 ? -1.907 -1.823 -4.405 1.00 84.19 134 GLU A C 1
ATOM 1112 O O . GLU A 1 134 ? -0.813 -1.378 -4.089 1.00 84.19 134 GLU A O 1
ATOM 1117 N N . VAL A 1 135 ? -2.070 -3.093 -4.758 1.00 80.50 135 VAL A N 1
ATOM 1118 C CA . VAL A 1 135 ? -0.936 -4.001 -4.966 1.00 80.50 135 VAL A CA 1
ATOM 1119 C C . VAL A 1 135 ? -0.818 -4.239 -6.448 1.00 80.50 135 VAL A C 1
ATOM 1121 O O . VAL A 1 135 ? -1.785 -4.634 -7.104 1.00 80.50 135 VAL A O 1
ATOM 1124 N N . THR A 1 136 ? 0.369 -4.019 -6.987 1.00 81.31 136 THR A N 1
ATOM 1125 C CA . THR A 1 136 ? 0.614 -4.186 -8.410 1.00 81.31 136 THR A CA 1
ATOM 1126 C C . THR A 1 136 ? 1.861 -5.006 -8.672 1.00 81.31 136 THR A C 1
ATOM 1128 O O . THR A 1 136 ? 2.707 -5.114 -7.787 1.00 81.31 136 THR A O 1
ATOM 1131 N N . PRO A 1 137 ? 2.007 -5.590 -9.871 1.00 77.31 137 PRO A N 1
ATOM 1132 C CA . PRO A 1 137 ? 3.252 -6.220 -10.257 1.00 77.31 137 PRO A CA 1
ATOM 1133 C C . PRO A 1 137 ? 4.390 -5.190 -10.301 1.00 77.31 137 PRO A C 1
ATOM 1135 O O . PRO A 1 137 ? 4.208 -4.082 -10.815 1.00 77.31 137 PRO A O 1
ATOM 1138 N N . ASN A 1 138 ? 5.564 -5.563 -9.802 1.00 74.38 138 ASN A N 1
ATOM 1139 C CA . ASN A 1 138 ? 6.782 -4.770 -9.900 1.00 74.38 138 ASN A CA 1
ATOM 1140 C C . ASN A 1 138 ? 7.650 -5.301 -11.043 1.00 74.38 138 ASN A C 1
ATOM 1142 O O . ASN A 1 138 ? 7.886 -6.511 -11.128 1.00 74.38 138 ASN A O 1
ATOM 1146 N N . TYR A 1 139 ? 8.126 -4.414 -11.916 1.00 69.81 139 TYR A N 1
ATOM 1147 C CA . TYR A 1 139 ? 9.108 -4.802 -12.916 1.00 69.81 139 TYR A CA 1
ATOM 1148 C C . TYR A 1 139 ? 10.491 -4.691 -12.285 1.00 69.81 139 TYR A C 1
ATOM 1150 O O . TYR A 1 139 ? 11.000 -3.602 -12.033 1.00 69.81 139 TYR A O 1
ATOM 1158 N N . ASP A 1 140 ? 11.114 -5.832 -12.008 1.00 66.56 140 ASP A N 1
ATOM 1159 C CA . ASP A 1 140 ? 12.450 -5.826 -11.428 1.00 66.56 140 ASP A CA 1
ATOM 1160 C C . ASP A 1 140 ? 13.494 -5.422 -12.484 1.00 66.56 140 ASP A C 1
ATOM 1162 O O . ASP A 1 140 ? 13.996 -6.240 -13.261 1.00 66.56 140 ASP A O 1
ATOM 1166 N N . HIS A 1 141 ? 13.839 -4.133 -12.495 1.00 57.25 141 HIS A N 1
ATOM 1167 C CA . HIS A 1 141 ? 14.895 -3.577 -13.341 1.00 57.25 141 HIS A CA 1
ATOM 1168 C C . HIS A 1 141 ? 16.301 -4.107 -12.974 1.00 57.25 141 HIS A C 1
ATOM 1170 O O . HIS A 1 141 ? 17.221 -4.025 -13.794 1.00 57.25 141 HIS A O 1
ATOM 1176 N N . TYR A 1 142 ? 16.476 -4.665 -11.769 1.00 52.88 142 TYR A N 1
ATOM 1177 C CA . TYR A 1 142 ? 17.750 -5.090 -11.183 1.00 52.88 142 TYR A CA 1
ATOM 1178 C C . TYR A 1 142 ? 17.967 -6.615 -11.184 1.00 52.88 142 TYR A C 1
ATOM 1180 O O . TYR A 1 142 ? 19.089 -7.059 -10.906 1.00 52.88 142 TYR A O 1
ATOM 1188 N N . MET A 1 143 ? 16.977 -7.423 -11.598 1.00 49.78 143 MET A N 1
ATOM 1189 C CA . MET A 1 143 ? 17.080 -8.865 -11.913 1.00 49.78 143 MET A CA 1
ATOM 1190 C C . MET A 1 143 ? 17.929 -9.136 -13.172 1.00 49.78 143 MET A C 1
ATOM 1192 O O . MET A 1 143 ? 17.615 -9.939 -14.045 1.00 49.78 143 MET A O 1
ATOM 1196 N N . ILE A 1 144 ? 19.105 -8.515 -13.226 1.00 46.44 144 ILE A N 1
ATOM 1197 C CA . ILE A 1 144 ? 20.189 -8.738 -14.188 1.00 46.44 144 ILE A CA 1
ATOM 1198 C C . ILE A 1 144 ? 20.835 -10.130 -13.980 1.00 46.44 144 ILE A C 1
ATOM 1200 O O . ILE A 1 144 ? 21.696 -10.536 -14.758 1.00 46.44 144 ILE A O 1
ATOM 1204 N N . ARG A 1 145 ? 20.440 -10.895 -12.947 1.00 41.56 145 ARG A N 1
ATOM 1205 C CA . ARG A 1 145 ? 21.136 -12.126 -12.522 1.00 41.56 145 ARG A CA 1
ATOM 1206 C C . ARG A 1 145 ? 20.364 -13.446 -12.630 1.00 41.56 145 ARG A C 1
ATOM 1208 O O . ARG A 1 145 ? 20.944 -14.463 -12.261 1.00 41.56 145 ARG A O 1
ATOM 1215 N N . GLN A 1 146 ? 19.135 -13.491 -13.145 1.00 47.19 146 GLN A N 1
ATOM 1216 C CA . GLN A 1 146 ? 18.459 -14.773 -13.414 1.00 47.19 146 GLN A CA 1
ATOM 1217 C C . GLN A 1 146 ? 17.897 -14.822 -14.839 1.00 47.19 146 GLN A C 1
ATOM 1219 O O . GLN A 1 146 ? 17.449 -13.820 -15.383 1.00 47.19 146 GLN A O 1
ATOM 1224 N N . GLU A 1 147 ? 17.985 -15.998 -15.459 1.00 47.78 147 GLU A N 1
ATOM 1225 C CA . GLU A 1 147 ? 17.916 -16.273 -16.906 1.00 47.78 147 GLU A CA 1
ATOM 1226 C C . GLU A 1 147 ? 16.546 -16.036 -17.578 1.00 47.78 147 GLU A C 1
ATOM 1228 O O . GLU A 1 147 ? 16.308 -16.498 -18.692 1.00 47.78 147 GLU A O 1
ATOM 1233 N N . ILE A 1 148 ? 15.641 -15.288 -16.946 1.00 51.38 148 ILE A N 1
ATOM 1234 C CA . ILE A 1 148 ? 14.316 -14.971 -17.480 1.00 51.38 148 ILE A CA 1
ATOM 1235 C C . ILE A 1 148 ? 14.181 -13.450 -17.565 1.00 51.38 148 ILE A C 1
ATOM 1237 O O . ILE A 1 148 ? 13.613 -12.799 -16.693 1.00 51.38 148 ILE A O 1
ATOM 1241 N N . LYS A 1 149 ? 14.699 -12.872 -18.653 1.00 58.12 149 LYS A N 1
ATOM 1242 C CA . LYS A 1 149 ? 14.333 -11.509 -19.052 1.00 58.12 149 LYS A CA 1
ATOM 1243 C C . LYS A 1 149 ? 12.917 -11.539 -19.619 1.00 58.12 149 LYS A C 1
ATOM 1245 O O . LYS A 1 149 ? 12.727 -11.859 -20.793 1.00 58.12 149 LYS A O 1
ATOM 1250 N N . MET A 1 150 ? 11.923 -11.217 -18.796 1.00 66.94 150 MET A N 1
ATOM 1251 C CA . MET A 1 150 ? 10.653 -10.742 -19.336 1.00 66.94 150 MET A CA 1
ATOM 1252 C C . MET A 1 150 ? 10.920 -9.402 -20.027 1.00 66.94 150 MET A C 1
ATOM 1254 O O . MET A 1 150 ? 11.577 -8.535 -19.463 1.00 66.94 150 MET A O 1
ATOM 1258 N N . ASP A 1 151 ? 10.471 -9.260 -21.269 1.00 75.31 151 ASP A N 1
ATOM 1259 C CA . ASP A 1 151 ? 10.562 -7.993 -21.990 1.00 75.31 151 ASP A CA 1
ATOM 1260 C C . ASP A 1 151 ? 9.619 -6.959 -21.356 1.00 75.31 151 ASP A C 1
ATOM 1262 O O . ASP A 1 151 ? 8.469 -7.285 -21.057 1.00 75.31 151 ASP A O 1
ATOM 1266 N N . TYR A 1 152 ? 10.090 -5.724 -21.165 1.00 74.50 152 TYR A N 1
ATOM 1267 C CA . TYR A 1 152 ? 9.294 -4.654 -20.555 1.00 74.50 152 TYR A CA 1
ATOM 1268 C C . TYR A 1 152 ? 8.019 -4.341 -21.353 1.00 74.50 152 TYR A C 1
ATOM 1270 O O . TYR A 1 152 ? 6.961 -4.136 -20.763 1.00 74.50 152 TYR A O 1
ATOM 1278 N N . GLY A 1 153 ? 8.089 -4.373 -22.689 1.00 73.50 153 GLY A N 1
ATOM 1279 C CA . GLY A 1 153 ? 6.919 -4.199 -23.552 1.00 73.50 153 GLY A CA 1
ATOM 1280 C C . GLY A 1 153 ? 5.869 -5.283 -23.301 1.00 73.50 153 GLY A C 1
ATOM 1281 O O . GLY A 1 153 ? 4.694 -4.988 -23.108 1.00 73.50 153 GLY A O 1
ATOM 1282 N N . LYS A 1 154 ? 6.296 -6.542 -23.179 1.00 77.50 154 LYS A N 1
ATOM 1283 C CA . LYS A 1 154 ? 5.386 -7.647 -22.821 1.00 77.50 154 LYS A CA 1
ATOM 1284 C C . LYS A 1 154 ? 4.844 -7.553 -21.395 1.00 77.50 154 LYS A C 1
ATOM 1286 O O . LYS A 1 154 ? 3.709 -7.962 -21.151 1.00 77.50 154 LYS A O 1
ATOM 1291 N N . PHE A 1 155 ? 5.648 -7.058 -20.456 1.00 78.00 155 PHE A N 1
ATOM 1292 C CA . PHE A 1 155 ? 5.213 -6.819 -19.082 1.00 78.00 155 PHE A CA 1
ATOM 1293 C C . PHE A 1 155 ? 4.104 -5.764 -19.043 1.00 78.00 155 PHE A C 1
ATOM 1295 O O . PHE A 1 155 ? 3.062 -6.003 -18.435 1.00 78.00 155 PHE A O 1
ATOM 1302 N N . ILE A 1 156 ? 4.291 -4.637 -19.740 1.00 78.56 156 ILE A N 1
ATOM 1303 C CA . ILE A 1 156 ? 3.324 -3.538 -19.718 1.00 78.56 156 ILE A CA 1
ATOM 1304 C C . ILE A 1 156 ? 2.031 -3.873 -20.470 1.00 78.56 156 ILE A C 1
ATOM 1306 O O . ILE A 1 156 ? 0.952 -3.500 -20.018 1.00 78.56 156 ILE A O 1
ATOM 1310 N N . GLU A 1 157 ? 2.114 -4.637 -21.566 1.00 80.69 157 GLU A N 1
ATOM 1311 C CA . GLU A 1 157 ? 0.941 -5.105 -22.323 1.00 80.69 157 GLU A CA 1
ATOM 1312 C C . GLU A 1 157 ? -0.035 -5.920 -21.466 1.00 80.69 157 GLU A C 1
ATOM 1314 O O . GLU A 1 157 ? -1.244 -5.860 -21.681 1.00 80.69 157 GLU A O 1
ATOM 1319 N N . ASN A 1 158 ? 0.482 -6.671 -20.492 1.00 77.25 158 ASN A N 1
ATOM 1320 C CA . ASN A 1 158 ? -0.312 -7.535 -19.616 1.00 77.25 158 ASN A CA 1
ATOM 1321 C C . ASN A 1 158 ? -0.469 -6.958 -18.204 1.00 77.25 158 ASN A C 1
ATOM 1323 O O . ASN A 1 158 ? -0.892 -7.664 -17.287 1.00 77.25 158 ASN A O 1
ATOM 1327 N N . TYR A 1 159 ? -0.103 -5.692 -18.010 1.00 81.44 159 TYR A N 1
ATOM 1328 C CA . TYR A 1 159 ? -0.098 -5.083 -16.696 1.00 81.44 159 TYR A CA 1
ATOM 1329 C C . TYR A 1 159 ? -1.519 -4.857 -16.179 1.00 81.44 159 TYR A C 1
ATOM 1331 O O . TYR A 1 159 ? -2.320 -4.143 -16.784 1.00 81.44 159 TYR A O 1
ATOM 1339 N N . ALA A 1 160 ? -1.797 -5.385 -14.992 1.00 81.56 160 ALA A N 1
ATOM 1340 C CA . ALA A 1 160 ? -3.001 -5.087 -14.238 1.00 81.56 160 ALA A CA 1
ATOM 1341 C C . ALA A 1 160 ? -2.677 -5.025 -12.747 1.00 81.56 160 ALA A C 1
ATOM 1343 O O . ALA A 1 160 ? -1.851 -5.793 -12.249 1.00 81.56 160 ALA A O 1
ATOM 1344 N N . SER A 1 161 ? -3.346 -4.124 -12.033 1.00 84.56 161 SER A N 1
ATOM 1345 C CA . SER A 1 161 ? -3.319 -4.112 -10.573 1.00 84.56 161 SER A CA 1
ATOM 1346 C C . SER A 1 161 ? -3.882 -5.434 -10.055 1.00 84.56 161 SER A C 1
ATOM 1348 O O . SER A 1 161 ? -4.906 -5.912 -10.542 1.00 84.56 161 SER A O 1
ATOM 1350 N N . ILE A 1 162 ? -3.191 -6.036 -9.091 1.00 84.44 162 ILE A N 1
ATOM 1351 C CA . ILE A 1 162 ? -3.559 -7.337 -8.521 1.00 84.44 162 ILE A CA 1
ATOM 1352 C C . ILE A 1 162 ? -4.728 -7.147 -7.566 1.00 84.44 162 ILE A C 1
ATOM 1354 O O . ILE A 1 162 ? -5.719 -7.867 -7.647 1.00 84.44 162 ILE A O 1
ATOM 1358 N N . ILE A 1 163 ? -4.624 -6.142 -6.695 1.00 86.25 163 ILE A N 1
ATOM 1359 C CA . ILE A 1 163 ? -5.725 -5.700 -5.846 1.00 86.25 163 ILE A CA 1
ATOM 1360 C C . ILE A 1 163 ? -5.768 -4.181 -5.775 1.00 86.25 163 ILE A C 1
ATOM 1362 O O . ILE A 1 163 ? -4.738 -3.508 -5.827 1.00 86.25 163 ILE A O 1
ATOM 1366 N N . LYS A 1 164 ? -6.980 -3.659 -5.606 1.00 87.88 164 LYS A N 1
ATOM 1367 C CA . LYS A 1 164 ? -7.241 -2.267 -5.263 1.00 87.88 164 LYS A CA 1
ATOM 1368 C C . LYS A 1 164 ? -8.334 -2.247 -4.202 1.00 87.88 164 LYS A C 1
ATOM 1370 O O . LYS A 1 164 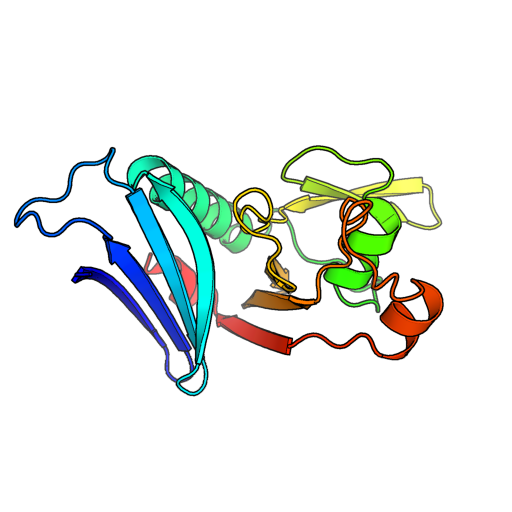? -9.458 -2.668 -4.461 1.00 87.88 164 LYS A O 1
ATOM 1375 N N . VAL A 1 165 ? -7.975 -1.818 -3.000 1.00 88.50 165 VAL A N 1
ATOM 1376 C CA . VAL A 1 165 ? -8.851 -1.783 -1.829 1.00 88.50 165 VAL A CA 1
ATOM 1377 C C . VAL A 1 165 ? -9.040 -0.335 -1.420 1.00 88.50 165 VAL A C 1
ATOM 1379 O O . VAL A 1 165 ? -8.071 0.393 -1.225 1.00 88.50 165 VAL A O 1
ATOM 1382 N N . GLU A 1 166 ? -10.294 0.075 -1.275 1.00 89.19 166 GLU A N 1
ATOM 1383 C CA . GLU A 1 166 ? -10.640 1.417 -0.821 1.00 89.19 166 GLU A CA 1
ATOM 1384 C C . GLU A 1 166 ? -10.949 1.385 0.677 1.00 89.19 166 GLU A C 1
ATOM 1386 O O . GLU A 1 166 ? -11.800 0.621 1.140 1.00 89.19 166 GLU A O 1
ATOM 1391 N N . MET A 1 167 ? -10.251 2.221 1.437 1.00 86.94 167 MET A N 1
ATOM 1392 C CA . MET A 1 167 ? -10.506 2.476 2.845 1.00 86.94 167 MET A CA 1
ATOM 1393 C C . MET A 1 167 ? -11.102 3.878 2.999 1.00 86.94 167 MET A C 1
ATOM 1395 O O . MET A 1 167 ? -10.403 4.863 2.760 1.00 86.94 167 MET A O 1
ATOM 1399 N N . PRO A 1 168 ? -12.360 3.997 3.442 1.00 87.44 168 PRO A N 1
ATOM 1400 C CA . PRO A 1 168 ? -12.946 5.291 3.770 1.00 87.44 168 PRO A CA 1
ATOM 1401 C C . PRO A 1 168 ? -12.119 6.049 4.821 1.00 87.44 168 PRO A C 1
ATOM 1403 O O . PRO A 1 168 ? -11.592 5.451 5.765 1.00 87.44 168 PRO A O 1
ATOM 1406 N N . LYS A 1 169 ? -11.989 7.374 4.684 1.00 84.44 169 LYS A N 1
ATOM 1407 C CA . LYS A 1 169 ? -11.185 8.188 5.619 1.00 84.44 169 LYS A CA 1
ATOM 1408 C C . LYS A 1 169 ? -11.670 8.161 7.061 1.00 84.44 169 LYS A C 1
ATOM 1410 O O . LYS A 1 169 ? -10.857 8.259 7.972 1.00 84.44 169 LYS A O 1
ATOM 1415 N N . ASP A 1 170 ? -12.970 8.036 7.286 1.00 84.44 170 ASP A N 1
ATOM 1416 C CA . ASP A 1 170 ? -13.529 7.897 8.631 1.00 84.44 170 ASP A CA 1
ATOM 1417 C C . ASP A 1 170 ? -13.037 6.619 9.326 1.00 84.44 170 ASP A C 1
ATOM 1419 O O . ASP A 1 170 ? -12.821 6.634 10.535 1.00 84.44 170 ASP A O 1
ATOM 1423 N N . ILE A 1 171 ? -12.769 5.552 8.568 1.00 83.62 171 ILE A N 1
ATOM 1424 C CA . ILE A 1 171 ? -12.098 4.344 9.066 1.00 83.62 171 ILE A CA 1
ATOM 1425 C C . ILE A 1 171 ? -10.607 4.597 9.302 1.00 83.62 171 ILE A C 1
ATOM 1427 O O . ILE A 1 171 ? -10.072 4.155 10.317 1.00 83.62 171 ILE A O 1
ATOM 1431 N N . ALA A 1 172 ? -9.946 5.333 8.406 1.00 81.31 172 ALA A N 1
ATOM 1432 C CA . ALA A 1 172 ? -8.536 5.697 8.557 1.00 81.31 172 ALA A CA 1
ATOM 1433 C C . ALA A 1 172 ? -8.259 6.505 9.836 1.00 81.31 172 ALA A C 1
ATOM 1435 O O . ALA A 1 172 ? -7.225 6.316 10.460 1.00 81.31 172 ALA A O 1
ATOM 1436 N N . ILE A 1 173 ? -9.191 7.373 10.243 1.00 82.38 173 ILE A N 1
ATOM 1437 C CA . ILE A 1 173 ? -9.097 8.201 11.461 1.00 82.38 173 ILE A CA 1
ATOM 1438 C C . ILE A 1 173 ? -9.120 7.361 12.752 1.00 82.38 173 ILE A C 1
ATOM 1440 O O . ILE A 1 173 ? -8.702 7.841 13.802 1.00 82.38 173 ILE A O 1
ATOM 1444 N N . LEU A 1 174 ? -9.624 6.123 12.708 1.00 78.62 174 LEU A N 1
ATOM 1445 C CA . LEU A 1 174 ? -9.684 5.248 13.887 1.00 78.62 174 LEU A CA 1
ATOM 1446 C C . LEU A 1 174 ? -8.323 4.645 14.274 1.00 78.62 174 LEU A C 1
ATOM 1448 O O . LEU A 1 174 ? -8.236 3.996 15.319 1.00 78.62 174 LEU A O 1
ATOM 1452 N N . TRP A 1 175 ? -7.308 4.814 13.428 1.00 70.50 175 TRP A N 1
ATOM 1453 C CA . TRP A 1 175 ? -5.927 4.400 13.670 1.00 70.50 175 TRP A CA 1
ATOM 1454 C C . TRP A 1 175 ? -5.131 5.442 14.448 1.00 70.50 175 TRP A C 1
ATOM 1456 O O . TRP A 1 175 ? -4.339 5.014 15.319 1.00 70.50 175 TRP A O 1
#

Secondary structure (DSSP, 8-state):
-EEEEEEEETTEEEEEEES---SS--TTSEEEEEEEETTEEEEEEEEEHHHHHHHHHHHHHHHHTTSSBPPTT--S-HHHHHHHHTTS--SSEEEEE-TTS-EEEEE-----TTSS--SEEEEEEEETTEEEEEEEE---TT-TTSS----HHHHHHT---SEEEEEEHHHHTT-

Radius of gyration: 16.85 Å; chains: 1; bounding box: 37×38×49 Å